Protein AF-A0A5J4KWS9-F1 (afdb_monomer)

Organism: NCBI:txid2607529

Foldseek 3Di:
DDQQWDWDDDPVDIDIDGDDPDPVSRVVSRVVVVVVVVDPPVPDDDPDDDDDDDDDPDPDDPPPDDDDD

InterPro domains:
  IPR023572 Archease domain [PF01951] (5-56)
  IPR036820 Archease domain superfamily [G3DSA:3.55.10.10] (2-62)
  IPR036820 Archease domain superfamily [SSF69819] (3-55)

Nearest PDB structures (foldseek):
  6txo-assembly1_D  TM=3.254E-01  e=9.280E+00  Influenza A virus (A/harbour seal/Germany/1/2014(H10N7))

Mean predicted aligned error: 10.01 Å

Structure (mmCIF, N/CA/C/O backbone):
data_AF-A0A5J4KWS9-F1
#
_entry.id   AF-A0A5J4KWS9-F1
#
loop_
_atom_site.group_PDB
_atom_site.id
_atom_site.type_symbol
_atom_site.label_atom_id
_atom_site.label_alt_id
_atom_site.label_comp_id
_atom_site.label_asym_id
_atom_site.label_entity_id
_atom_site.label_seq_id
_atom_site.pdbx_PDB_ins_code
_atom_site.Cartn_x
_atom_site.Cartn_y
_atom_site.Cartn_z
_atom_site.occupancy
_atom_site.B_iso_or_equiv
_atom_site.auth_seq_id
_atom_site.auth_comp_id
_atom_site.auth_asym_id
_atom_site.auth_atom_id
_atom_site.pdbx_PDB_model_num
ATOM 1 N N . MET A 1 1 ? -17.632 1.642 -3.337 1.00 49.69 1 MET A N 1
ATOM 2 C CA . MET A 1 1 ? -16.343 2.177 -2.847 1.00 49.69 1 MET A CA 1
ATOM 3 C C . MET A 1 1 ? -15.256 1.668 -3.777 1.00 49.69 1 MET A C 1
ATOM 5 O O . MET A 1 1 ? -15.300 0.489 -4.108 1.00 49.69 1 MET A O 1
ATOM 9 N N . ARG A 1 2 ? -14.367 2.536 -4.279 1.00 63.00 2 ARG A N 1
ATOM 10 C CA . ARG A 1 2 ? -13.178 2.076 -5.019 1.00 63.00 2 ARG A CA 1
ATOM 11 C C . ARG A 1 2 ? -12.235 1.390 -4.028 1.00 63.00 2 ARG A C 1
ATOM 13 O O . ARG A 1 2 ? -12.190 1.802 -2.872 1.00 63.00 2 ARG A O 1
ATOM 20 N N . LYS A 1 3 ? -11.551 0.329 -4.458 1.00 76.44 3 LYS A N 1
ATOM 21 C CA . LYS A 1 3 ? -10.518 -0.310 -3.636 1.00 76.44 3 LYS A CA 1
ATOM 22 C C . LYS A 1 3 ? -9.325 0.653 -3.508 1.00 76.44 3 LYS A C 1
ATOM 24 O O . LYS A 1 3 ? -9.010 1.304 -4.504 1.00 76.44 3 LYS A O 1
ATOM 29 N N . PRO A 1 4 ? -8.689 0.758 -2.328 1.00 87.31 4 PRO A N 1
ATOM 30 C CA . PRO A 1 4 ? -7.535 1.639 -2.125 1.00 87.31 4 PRO A CA 1
ATOM 31 C C . PRO A 1 4 ? -6.323 1.193 -2.952 1.00 87.31 4 PRO A C 1
ATOM 33 O O . PRO A 1 4 ? -5.542 2.026 -3.407 1.00 87.31 4 PRO A O 1
ATOM 36 N N . TYR A 1 5 ? -6.210 -0.112 -3.216 1.00 91.12 5 TYR A N 1
ATOM 37 C CA . TYR A 1 5 ? -5.190 -0.685 -4.080 1.00 91.12 5 TYR A CA 1
ATOM 38 C C . TYR A 1 5 ? -5.650 -1.982 -4.764 1.00 91.12 5 TYR A C 1
ATOM 40 O O . TYR A 1 5 ? -6.645 -2.604 -4.373 1.00 91.12 5 TYR A O 1
ATOM 48 N N . GLU A 1 6 ? -4.902 -2.398 -5.783 1.00 91.00 6 GLU A N 1
ATOM 49 C CA . GLU A 1 6 ? -5.047 -3.659 -6.507 1.00 91.00 6 GLU A CA 1
ATOM 50 C C . GLU A 1 6 ? -3.675 -4.300 -6.724 1.00 91.00 6 GLU A C 1
ATOM 52 O O . GLU A 1 6 ? -2.707 -3.624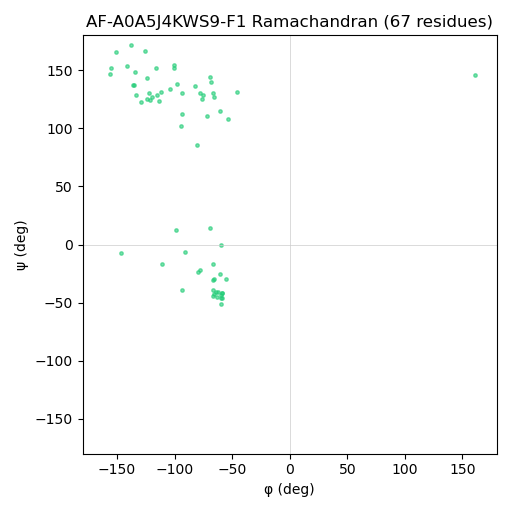 -7.066 1.00 91.00 6 GLU A O 1
ATOM 57 N N . VAL A 1 7 ? -3.604 -5.613 -6.529 1.00 88.94 7 VAL A N 1
ATOM 58 C CA . VAL A 1 7 ? -2.395 -6.413 -6.731 1.00 88.94 7 VAL A CA 1
ATOM 59 C C . VAL A 1 7 ? -2.462 -7.063 -8.108 1.00 88.94 7 VAL A C 1
ATOM 61 O O . VAL A 1 7 ? -3.517 -7.575 -8.493 1.00 88.94 7 VAL A O 1
ATOM 64 N N . PHE A 1 8 ? -1.351 -7.077 -8.838 1.00 88.50 8 PHE A N 1
ATOM 65 C CA . PHE A 1 8 ? -1.248 -7.780 -10.114 1.00 88.50 8 PHE A CA 1
ATOM 66 C C . PHE A 1 8 ? 0.047 -8.588 -10.202 1.00 88.50 8 PHE A C 1
ATOM 68 O O . PHE A 1 8 ? 1.076 -8.218 -9.635 1.00 88.50 8 PHE A O 1
ATOM 75 N N . GLU A 1 9 ? -0.012 -9.703 -10.927 1.00 82.19 9 GLU A N 1
ATOM 76 C CA . GLU A 1 9 ? 1.163 -10.525 -11.197 1.00 82.19 9 GLU A CA 1
ATOM 77 C C . GLU A 1 9 ? 2.006 -9.884 -12.299 1.00 82.19 9 GLU A C 1
ATOM 79 O O . GLU A 1 9 ? 1.508 -9.524 -13.372 1.00 82.19 9 GLU A O 1
ATOM 84 N N . HIS A 1 10 ? 3.300 -9.760 -12.037 1.00 76.56 10 HIS A N 1
ATOM 85 C CA . HIS A 1 10 ? 4.305 -9.442 -13.032 1.00 76.56 10 HIS A CA 1
ATOM 86 C C . HIS A 1 10 ? 5.256 -10.635 -13.153 1.00 76.56 10 HIS A C 1
ATOM 88 O O . HIS A 1 10 ? 5.429 -11.396 -12.211 1.00 76.56 10 HIS A O 1
ATOM 94 N N . THR A 1 11 ? 5.874 -10.835 -14.315 1.00 58.56 11 THR A N 1
ATOM 95 C CA . THR A 1 11 ? 6.518 -12.104 -14.726 1.00 58.56 11 THR A CA 1
ATOM 96 C C . THR A 1 11 ? 7.661 -12.633 -13.832 1.00 58.56 11 THR A C 1
ATOM 98 O O . THR A 1 11 ? 8.207 -13.695 -14.118 1.00 58.56 11 THR A O 1
ATOM 101 N N . ALA A 1 12 ? 8.016 -11.932 -12.756 1.00 71.44 12 ALA A N 1
ATOM 102 C CA . ALA A 1 12 ? 8.854 -12.413 -11.656 1.00 71.44 12 ALA A CA 1
ATOM 103 C C . ALA A 1 12 ? 8.472 -11.819 -10.280 1.00 71.44 12 ALA A C 1
ATOM 105 O O . ALA A 1 12 ? 8.996 -12.264 -9.263 1.00 71.44 12 ALA A O 1
ATOM 106 N N . ASP A 1 13 ? 7.561 -10.843 -10.245 1.00 80.19 13 ASP A N 1
ATOM 107 C CA . ASP A 1 13 ? 7.310 -9.969 -9.100 1.00 80.19 13 ASP A CA 1
ATOM 108 C C . ASP A 1 13 ? 5.806 -9.772 -8.896 1.00 80.19 13 ASP A C 1
ATOM 110 O O . ASP A 1 13 ? 4.974 -10.128 -9.732 1.00 80.19 13 ASP A O 1
ATOM 114 N N . ILE A 1 14 ? 5.448 -9.136 -7.788 1.00 84.38 14 ILE A N 1
ATOM 115 C CA . ILE A 1 14 ? 4.080 -8.715 -7.515 1.00 84.38 14 ILE A CA 1
ATOM 116 C C . ILE A 1 14 ? 4.051 -7.187 -7.507 1.00 84.38 14 ILE A C 1
ATOM 118 O O . ILE A 1 14 ? 4.806 -6.550 -6.772 1.00 84.38 14 ILE A O 1
ATOM 122 N N . GLY A 1 15 ? 3.194 -6.605 -8.345 1.00 87.62 15 GLY A N 1
ATOM 123 C CA . GLY A 1 15 ? 2.988 -5.162 -8.428 1.00 87.62 15 GLY A CA 1
ATOM 124 C C . GLY A 1 15 ? 1.734 -4.714 -7.678 1.00 87.62 15 GLY A C 1
ATOM 125 O O . GLY A 1 15 ? 0.783 -5.482 -7.520 1.00 87.62 15 GLY A O 1
ATOM 126 N N . ILE A 1 16 ? 1.722 -3.452 -7.240 1.00 91.06 16 ILE A N 1
ATOM 127 C CA . ILE A 1 16 ? 0.577 -2.814 -6.578 1.00 91.06 16 ILE A CA 1
ATOM 128 C C . ILE A 1 16 ? 0.204 -1.545 -7.342 1.00 91.06 16 ILE A C 1
ATOM 130 O O . ILE A 1 16 ? 1.028 -0.649 -7.519 1.00 91.06 16 ILE A O 1
ATOM 134 N N . HIS A 1 17 ? -1.057 -1.444 -7.749 1.00 92.56 17 HIS A N 1
ATOM 135 C CA . HIS A 1 17 ? -1.676 -0.179 -8.127 1.00 92.56 17 HIS A CA 1
ATOM 136 C C . HIS A 1 17 ? -2.385 0.400 -6.910 1.00 92.56 17 HIS A C 1
ATOM 138 O O . HIS A 1 17 ? -3.380 -0.163 -6.470 1.00 92.56 17 HIS A O 1
ATOM 144 N N . ALA A 1 18 ? -1.892 1.513 -6.375 1.00 93.50 18 ALA A N 1
ATOM 145 C CA . ALA A 1 18 ? -2.554 2.262 -5.311 1.00 93.50 18 ALA A CA 1
ATOM 146 C C . ALA A 1 18 ? -3.280 3.484 -5.884 1.00 93.50 18 ALA A C 1
ATOM 148 O O . ALA A 1 18 ? -2.870 4.039 -6.905 1.00 93.50 18 ALA A O 1
ATOM 149 N N . TYR A 1 19 ? -4.346 3.922 -5.218 1.00 93.88 19 TYR A N 1
ATOM 150 C CA . TYR A 1 19 ? -5.145 5.073 -5.633 1.00 93.88 19 TYR A CA 1
ATOM 151 C C . TYR A 1 19 ? -5.405 5.982 -4.438 1.00 93.88 19 TYR A C 1
ATOM 153 O O . TYR A 1 19 ? -5.922 5.514 -3.435 1.00 93.88 19 TYR A O 1
ATOM 161 N N . GLY A 1 20 ? -5.123 7.277 -4.549 1.00 92.00 20 GLY A N 1
ATOM 162 C CA . GLY A 1 20 ? -5.421 8.263 -3.509 1.00 92.00 20 GLY A CA 1
ATOM 163 C C . GLY A 1 20 ? -5.903 9.576 -4.115 1.00 92.00 20 GLY A C 1
ATOM 164 O O . GLY A 1 20 ? -5.579 9.893 -5.261 1.00 92.00 20 GLY A O 1
ATOM 165 N N . SER A 1 21 ? -6.696 10.332 -3.360 1.00 93.56 21 SER A N 1
ATOM 166 C CA . SER A 1 21 ? -7.121 11.687 -3.730 1.00 93.56 21 SER A CA 1
ATOM 167 C C . SER A 1 21 ? -6.012 12.710 -3.473 1.00 93.56 21 SER A C 1
ATOM 169 O O . SER A 1 21 ? -6.005 13.775 -4.090 1.00 93.56 21 SER A O 1
ATOM 171 N N . THR A 1 22 ? -5.069 12.381 -2.584 1.00 94.12 22 THR A N 1
ATOM 172 C CA . THR A 1 22 ? -3.832 13.135 -2.345 1.00 94.12 22 THR A CA 1
ATOM 173 C C . THR A 1 22 ? -2.606 12.234 -2.471 1.00 94.12 22 THR A C 1
ATOM 175 O O . THR A 1 22 ? -2.717 11.005 -2.508 1.00 94.12 22 THR A O 1
ATOM 178 N N . LEU A 1 23 ? -1.420 12.844 -2.546 1.00 91.12 23 LEU A N 1
ATOM 179 C CA . LEU A 1 23 ? -0.167 12.098 -2.610 1.00 91.12 23 LEU A CA 1
ATOM 180 C C . LEU A 1 23 ? 0.059 11.298 -1.320 1.00 91.12 23 LEU A C 1
ATOM 182 O O . LEU A 1 23 ? 0.444 10.137 -1.377 1.00 91.12 23 LEU A O 1
ATOM 186 N N . GLU A 1 24 ? -0.243 11.885 -0.165 1.00 91.94 24 GLU A N 1
ATOM 187 C CA . GLU A 1 2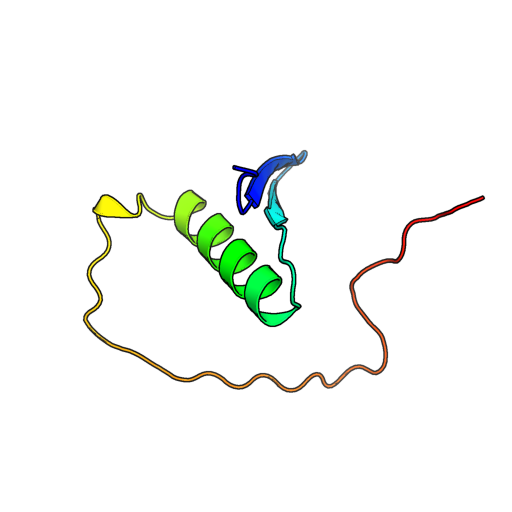4 ? -0.160 11.220 1.137 1.00 91.94 24 GLU A CA 1
ATOM 188 C C . GLU A 1 24 ? -1.069 9.988 1.185 1.00 91.94 24 GLU A C 1
ATOM 190 O O . GLU A 1 24 ? -0.627 8.911 1.579 1.00 91.94 24 GLU A O 1
ATOM 195 N N . GLU A 1 25 ? -2.315 10.127 0.724 1.00 92.62 25 GLU A N 1
ATOM 196 C CA . GLU A 1 25 ? -3.273 9.020 0.651 1.00 92.62 25 GLU A CA 1
ATOM 197 C C . GLU A 1 25 ? -2.779 7.911 -0.291 1.00 92.62 25 GLU A C 1
ATOM 199 O O . GLU A 1 25 ? -2.861 6.729 0.042 1.00 92.62 25 GLU A O 1
ATOM 204 N N . LEU A 1 26 ? -2.193 8.280 -1.435 1.00 93.75 26 LEU A N 1
ATOM 205 C CA . LEU A 1 26 ? -1.596 7.327 -2.371 1.00 93.75 26 LEU A CA 1
ATOM 206 C C . LEU A 1 26 ? -0.479 6.506 -1.709 1.00 93.75 26 LEU A C 1
ATOM 208 O O . LEU A 1 26 ? -0.445 5.284 -1.861 1.00 93.75 26 LEU A O 1
ATOM 212 N N . PHE A 1 27 ? 0.422 7.161 -0.970 1.00 92.75 27 PHE A N 1
ATOM 213 C CA . PHE A 1 27 ? 1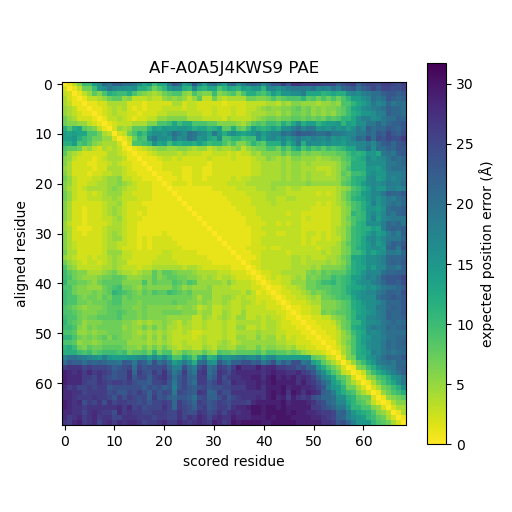.521 6.484 -0.275 1.00 92.75 27 PHE A CA 1
ATOM 214 C C . PHE A 1 27 ? 1.024 5.572 0.849 1.00 92.75 27 PHE A C 1
ATOM 216 O O . PHE A 1 27 ? 1.553 4.470 1.004 1.00 92.75 27 PHE A O 1
ATOM 223 N N . ILE A 1 28 ? -0.003 5.991 1.595 1.00 93.38 28 ILE A N 1
ATOM 224 C CA . ILE A 1 28 ? -0.633 5.154 2.624 1.00 93.38 28 ILE A CA 1
A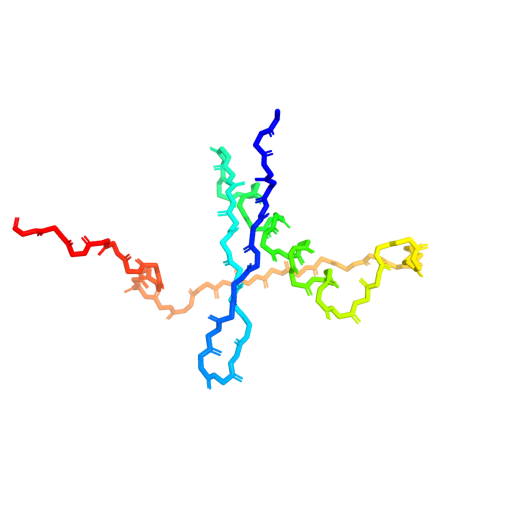TOM 225 C C . ILE A 1 28 ? -1.194 3.879 1.985 1.00 93.38 28 ILE A C 1
ATOM 227 O O . ILE A 1 28 ? -0.837 2.780 2.403 1.00 93.38 28 ILE A O 1
ATOM 231 N N . HIS A 1 29 ? -1.986 4.001 0.919 1.00 94.69 29 HIS A N 1
ATOM 232 C CA . HIS A 1 29 ? -2.584 2.837 0.260 1.00 94.69 29 HIS A CA 1
ATOM 233 C C . HIS A 1 29 ? -1.549 1.928 -0.423 1.00 94.69 29 HIS A C 1
ATOM 235 O O . HIS A 1 29 ? -1.739 0.713 -0.486 1.00 94.69 29 HIS A O 1
ATOM 241 N N . ALA A 1 30 ? -0.437 2.483 -0.914 1.00 92.88 30 ALA A N 1
ATOM 242 C CA . ALA A 1 30 ? 0.670 1.686 -1.441 1.00 92.88 30 ALA A CA 1
ATOM 243 C C . ALA A 1 30 ? 1.353 0.858 -0.339 1.00 92.88 30 ALA A C 1
ATOM 245 O O . ALA A 1 30 ? 1.629 -0.326 -0.548 1.00 92.88 30 ALA A O 1
ATOM 246 N N . ALA A 1 31 ? 1.584 1.454 0.836 1.00 91.69 31 ALA A N 1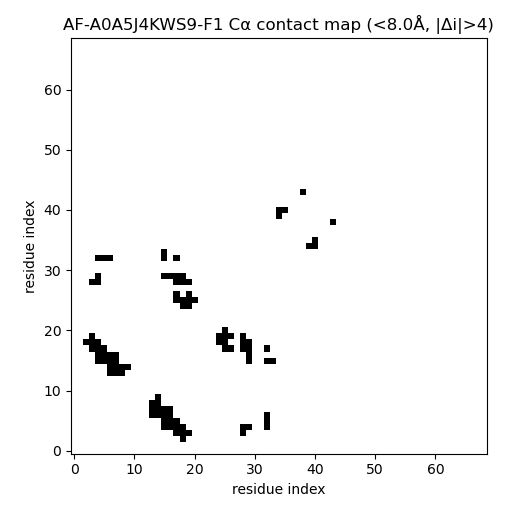
ATOM 247 C CA . ALA A 1 31 ? 2.135 0.750 1.990 1.00 91.69 31 ALA A CA 1
ATOM 248 C C . ALA A 1 31 ? 1.189 -0.359 2.480 1.00 91.69 31 ALA A C 1
ATOM 250 O O . ALA A 1 3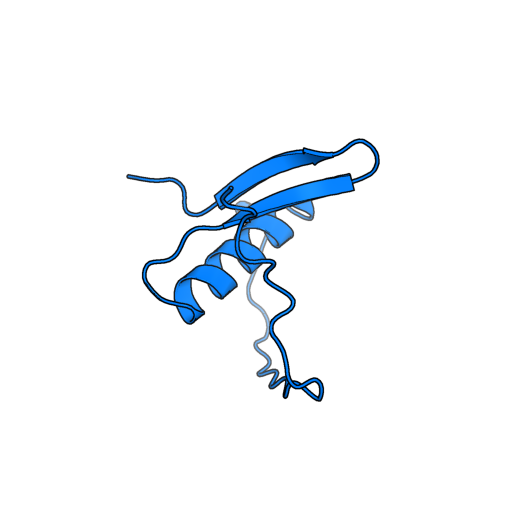1 ? 1.632 -1.491 2.659 1.00 91.69 31 ALA A O 1
ATOM 251 N N . GLU A 1 32 ? -0.113 -0.078 2.595 1.00 91.31 32 GLU A N 1
ATOM 252 C CA . GLU A 1 32 ? -1.128 -1.081 2.956 1.00 91.31 32 GLU A CA 1
ATOM 253 C C . GLU A 1 32 ? -1.172 -2.248 1.958 1.00 91.31 32 GLU A C 1
ATOM 255 O O . GLU A 1 32 ? -1.262 -3.413 2.35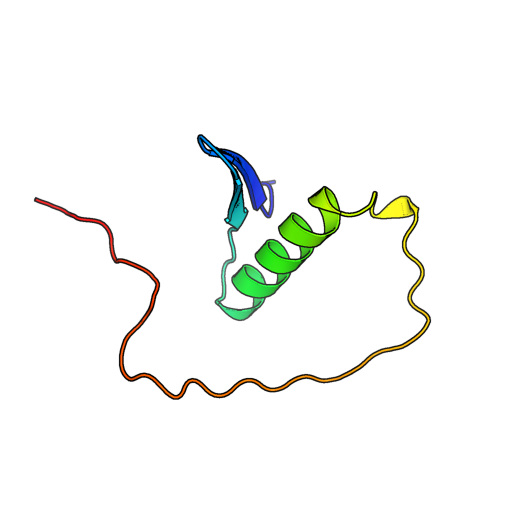3 1.00 91.31 32 GLU A O 1
ATOM 260 N N . GLY A 1 33 ? -1.070 -1.950 0.657 1.00 91.38 33 GLY A N 1
ATOM 261 C CA . GLY A 1 33 ? -0.984 -2.974 -0.380 1.00 91.38 33 GLY A CA 1
ATOM 262 C C . GLY A 1 33 ? 0.229 -3.877 -0.192 1.00 91.38 33 GLY A C 1
ATOM 263 O O . GLY A 1 33 ? 0.103 -5.098 -0.265 1.00 91.38 33 GLY A O 1
ATOM 264 N N . MET A 1 34 ? 1.387 -3.295 0.118 1.00 91.25 34 MET A N 1
ATOM 265 C CA . MET A 1 34 ? 2.624 -4.039 0.353 1.00 91.25 34 MET A CA 1
ATOM 266 C C . MET A 1 34 ? 2.536 -4.899 1.616 1.00 91.25 34 MET A C 1
ATOM 268 O O . MET A 1 34 ? 2.917 -6.068 1.581 1.00 91.25 34 MET A O 1
ATOM 272 N N . GLU A 1 35 ? 1.999 -4.356 2.709 1.00 90.31 35 GLU A N 1
ATOM 273 C CA . GLU A 1 35 ? 1.791 -5.096 3.958 1.00 90.31 35 G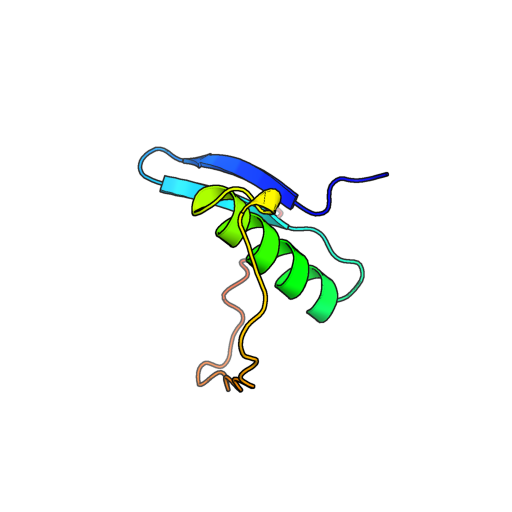LU A CA 1
ATOM 274 C C . GLU A 1 35 ? 0.883 -6.313 3.746 1.00 90.31 35 GLU A C 1
ATOM 276 O O . GLU A 1 35 ? 1.209 -7.403 4.223 1.00 90.31 35 GLU A O 1
ATOM 281 N N . SER A 1 36 ? -0.189 -6.165 2.958 1.00 88.81 36 SER A N 1
ATOM 282 C CA . SER A 1 36 ? -1.132 -7.254 2.663 1.00 88.81 36 SER A CA 1
ATOM 283 C C . SER A 1 36 ? -0.497 -8.458 1.953 1.00 88.81 36 SER A C 1
ATOM 285 O O . SER A 1 36 ? -0.988 -9.580 2.084 1.00 88.81 36 SER A O 1
ATOM 287 N N . LEU A 1 37 ? 0.607 -8.243 1.225 1.00 88.94 37 LEU A N 1
ATOM 288 C CA . LEU A 1 37 ? 1.374 -9.308 0.571 1.00 88.94 37 LEU A CA 1
ATOM 289 C C . LEU A 1 37 ? 2.296 -10.051 1.542 1.00 88.94 37 LEU A C 1
ATOM 291 O O . LEU A 1 37 ? 2.681 -11.188 1.277 1.00 88.94 37 LEU A O 1
ATOM 295 N N . MET A 1 38 ? 2.677 -9.409 2.648 1.00 89.06 38 MET A N 1
ATOM 296 C CA . MET A 1 38 ? 3.616 -9.958 3.627 1.00 89.06 38 MET A CA 1
ATOM 297 C C . MET A 1 38 ? 2.900 -10.686 4.764 1.00 89.06 38 MET A C 1
ATOM 299 O O . MET A 1 38 ? 3.387 -11.713 5.240 1.00 89.06 38 MET A O 1
ATOM 303 N N . VAL A 1 39 ? 1.770 -10.152 5.230 1.00 88.81 39 VAL A N 1
ATOM 304 C CA . VAL A 1 39 ? 1.036 -10.681 6.382 1.00 88.81 39 VAL A CA 1
ATOM 305 C C . VAL A 1 39 ? -0.433 -10.274 6.325 1.00 88.81 39 VAL A C 1
ATOM 307 O O . VAL A 1 39 ? -0.780 -9.187 5.870 1.00 88.81 39 VAL A O 1
ATOM 310 N N . ALA A 1 40 ? -1.312 -11.147 6.818 1.00 86.00 40 ALA A N 1
ATOM 311 C CA . ALA A 1 40 ? -2.727 -10.827 6.925 1.00 86.00 40 ALA A CA 1
ATOM 312 C C . ALA A 1 40 ? -2.928 -9.683 7.947 1.00 86.00 40 ALA A C 1
ATOM 314 O O . ALA A 1 40 ? -2.454 -9.809 9.085 1.00 86.00 40 ALA A O 1
ATOM 315 N N . PRO A 1 41 ? -3.619 -8.580 7.592 1.00 80.19 41 PRO A N 1
ATOM 316 C CA . PRO A 1 41 ? -3.786 -7.421 8.472 1.00 80.19 41 PRO A CA 1
ATOM 317 C C . PRO A 1 41 ? -4.384 -7.754 9.844 1.00 80.19 41 PRO A C 1
ATOM 319 O O . PRO A 1 41 ? -4.050 -7.120 10.844 1.00 80.19 41 PRO A O 1
ATOM 322 N N . GLU A 1 42 ? -5.220 -8.789 9.935 1.00 85.50 42 GLU A N 1
ATOM 323 C CA . GLU A 1 42 ? -5.851 -9.235 11.184 1.00 85.50 42 GLU A CA 1
ATOM 324 C C . GLU A 1 42 ? -4.842 -9.799 12.196 1.00 85.50 42 GLU A C 1
ATOM 326 O O . GLU A 1 42 ? -5.146 -9.927 13.384 1.00 85.50 42 GLU A O 1
ATOM 331 N N . GLN A 1 43 ? -3.639 -10.147 11.738 1.00 87.38 43 GLN A N 1
ATOM 332 C CA . GLN A 1 43 ? -2.556 -10.665 12.572 1.00 87.38 43 GLN A CA 1
ATOM 333 C C . GLN A 1 43 ? -1.638 -9.552 13.100 1.00 87.38 43 GLN A C 1
ATOM 335 O O . GLN A 1 43 ? -0.766 -9.822 13.933 1.00 87.38 43 GLN A O 1
ATOM 340 N N . LEU A 1 44 ? -1.827 -8.305 12.655 1.00 86.31 44 LEU A N 1
ATOM 341 C CA . LEU A 1 44 ? -0.999 -7.174 13.054 1.00 86.31 44 LEU A CA 1
ATOM 342 C C . LEU A 1 44 ? -1.437 -6.596 14.403 1.00 86.31 44 LEU A C 1
ATOM 344 O O . LEU A 1 44 ? -2.613 -6.365 14.681 1.00 86.31 44 LEU A O 1
ATOM 348 N N . ARG A 1 45 ? -0.448 -6.307 15.254 1.00 90.12 45 ARG A N 1
ATOM 349 C CA . ARG A 1 45 ? -0.630 -5.553 16.498 1.00 90.12 45 ARG A CA 1
ATOM 350 C C . ARG A 1 45 ? 0.383 -4.424 16.552 1.00 90.12 45 ARG A C 1
ATOM 352 O O . ARG A 1 45 ? 1.587 -4.671 16.569 1.00 90.12 45 ARG A O 1
ATOM 359 N N . ILE A 1 46 ? -0.107 -3.196 16.674 1.00 89.88 46 ILE A N 1
ATOM 360 C CA . ILE A 1 46 ? 0.745 -2.019 16.841 1.00 89.88 46 ILE A CA 1
ATOM 361 C C . ILE A 1 46 ? 1.343 -2.042 18.250 1.00 89.88 46 ILE A C 1
ATOM 363 O O . ILE A 1 46 ? 0.641 -1.871 19.245 1.00 89.88 46 ILE A O 1
ATOM 367 N N . THR A 1 47 ? 2.650 -2.270 18.338 1.00 96.25 47 THR A N 1
ATOM 368 C CA . THR A 1 47 ? 3.411 -2.248 19.602 1.00 96.25 47 THR A CA 1
ATOM 369 C C . THR A 1 47 ? 4.377 -1.068 19.682 1.00 96.25 47 THR A C 1
ATOM 371 O O . THR A 1 47 ? 4.869 -0.725 20.755 1.00 96.25 47 THR A O 1
ATOM 374 N N . THR A 1 48 ? 4.669 -0.433 18.548 1.00 95.25 48 THR A N 1
ATOM 375 C CA . THR A 1 48 ? 5.601 0.686 18.446 1.00 95.25 48 THR A CA 1
ATOM 376 C C . THR A 1 48 ? 5.265 1.534 17.227 1.00 95.25 48 THR A C 1
ATOM 378 O O . THR A 1 48 ? 4.745 1.027 16.239 1.00 95.25 48 THR A O 1
ATOM 381 N N . SER A 1 49 ? 5.594 2.823 17.307 1.00 94.44 49 SER A N 1
ATOM 382 C CA . SER A 1 49 ? 5.553 3.760 16.185 1.00 94.44 49 SER A CA 1
ATOM 383 C C . SER A 1 49 ? 6.920 4.418 16.001 1.00 94.44 49 SER A C 1
ATOM 385 O O . SER A 1 49 ? 7.637 4.679 16.978 1.00 94.44 49 SER A O 1
ATOM 387 N N . ARG A 1 50 ? 7.306 4.647 14.746 1.00 95.50 50 ARG A N 1
ATOM 388 C CA . ARG A 1 50 ? 8.541 5.330 14.353 1.00 95.50 50 ARG A CA 1
ATOM 389 C C . ARG A 1 50 ? 8.215 6.310 13.241 1.00 95.50 50 ARG A C 1
ATOM 391 O O . ARG A 1 50 ? 7.477 5.979 12.323 1.00 95.50 50 ARG A O 1
ATOM 398 N N . GLN A 1 51 ? 8.790 7.500 13.335 1.00 94.31 51 GLN A N 1
ATOM 399 C CA . GLN A 1 51 ? 8.715 8.492 12.277 1.00 94.31 51 GLN A CA 1
ATOM 400 C C . GLN A 1 51 ? 9.940 8.338 11.381 1.00 94.31 51 GLN A C 1
ATOM 402 O O . GLN A 1 51 ? 11.067 8.271 11.875 1.00 94.31 51 GLN A O 1
ATOM 407 N N . ILE A 1 52 ? 9.703 8.266 10.076 1.00 91.75 52 ILE A N 1
ATOM 408 C CA . ILE A 1 52 ? 10.741 8.182 9.054 1.00 91.75 52 ILE A CA 1
ATOM 409 C C . ILE A 1 52 ? 10.535 9.376 8.127 1.00 91.75 52 ILE A C 1
ATOM 411 O O . ILE A 1 52 ? 9.418 9.620 7.676 1.00 91.75 52 ILE A O 1
ATOM 415 N N . SER A 1 53 ? 11.612 10.109 7.863 1.00 91.06 53 SER A N 1
ATOM 416 C CA . SER A 1 53 ? 11.645 11.176 6.866 1.00 91.06 53 SER A CA 1
ATOM 417 C C . SER A 1 53 ? 12.612 10.759 5.771 1.00 91.06 53 SER A C 1
ATOM 419 O O . SER A 1 53 ? 13.740 10.362 6.065 1.00 91.06 53 SER A O 1
ATOM 421 N N . VAL A 1 54 ? 12.159 10.829 4.525 1.00 88.62 54 VAL A N 1
ATOM 422 C CA . VAL A 1 54 ? 12.982 10.573 3.345 1.00 88.62 54 VAL A CA 1
ATOM 423 C C . VAL A 1 54 ? 12.986 11.849 2.524 1.00 88.62 54 VAL A C 1
ATOM 425 O O . VAL A 1 54 ? 11.932 12.403 2.222 1.00 88.62 54 VAL A O 1
ATOM 428 N N . GLU A 1 55 ? 14.180 12.317 2.200 1.00 86.50 55 GLU A N 1
ATOM 429 C CA . GLU A 1 55 ? 14.395 13.426 1.284 1.00 86.50 55 GLU A CA 1
ATOM 430 C C . GLU A 1 55 ? 14.871 12.833 -0.036 1.00 86.50 55 GLU A C 1
ATOM 432 O O . GLU A 1 55 ? 15.721 11.938 -0.058 1.00 86.50 55 GLU A O 1
ATOM 437 N N . ASP A 1 56 ? 14.296 13.298 -1.138 1.00 73.56 56 ASP A N 1
ATOM 438 C CA . ASP A 1 56 ? 14.752 12.889 -2.456 1.00 73.56 56 ASP A CA 1
ATOM 439 C C . ASP A 1 56 ? 16.074 13.603 -2.777 1.00 73.56 56 ASP A C 1
ATOM 441 O O . ASP A 1 56 ? 16.170 14.826 -2.665 1.00 73.56 56 ASP A O 1
ATOM 445 N N . MET A 1 57 ? 17.099 12.849 -3.179 1.00 61.16 57 MET A N 1
ATOM 446 C CA . MET A 1 57 ? 18.365 13.403 -3.679 1.00 61.16 57 MET A CA 1
ATOM 447 C C . MET A 1 57 ? 18.425 13.424 -5.214 1.00 61.16 57 MET A C 1
ATOM 449 O O . MET A 1 57 ? 19.498 13.646 -5.782 1.00 61.16 57 MET A O 1
ATOM 453 N N . ILE A 1 58 ? 17.300 13.210 -5.906 1.00 55.19 58 ILE A N 1
ATOM 454 C CA . ILE A 1 58 ? 17.229 13.197 -7.370 1.00 55.19 58 ILE A CA 1
ATOM 455 C C . ILE A 1 58 ? 16.233 14.256 -7.873 1.00 55.19 58 ILE A C 1
ATOM 457 O O . ILE A 1 58 ? 15.055 14.225 -7.530 1.00 55.19 58 ILE A O 1
ATOM 461 N N . PRO A 1 59 ? 16.646 15.192 -8.750 1.00 48.72 59 PRO A N 1
ATOM 462 C CA . PRO A 1 59 ? 15.710 16.076 -9.423 1.00 48.72 59 PRO A CA 1
ATOM 463 C C . PRO A 1 59 ? 15.091 15.330 -10.613 1.00 48.72 59 PRO A C 1
ATOM 465 O O . PRO A 1 59 ? 15.636 15.421 -11.709 1.00 48.72 59 PRO A O 1
ATOM 468 N N . SER A 1 60 ? 14.012 14.558 -10.410 1.00 43.84 60 SER A N 1
ATOM 469 C CA . SER A 1 60 ? 12.933 14.222 -11.382 1.00 43.84 60 SER A CA 1
ATOM 470 C C . SER A 1 60 ? 12.148 12.970 -10.950 1.00 43.84 60 SER A C 1
ATOM 472 O O . SER A 1 60 ? 12.742 12.041 -10.411 1.00 43.84 60 SER A O 1
ATOM 474 N N . PRO A 1 61 ? 10.831 12.894 -11.229 1.00 52.94 61 PRO A N 1
ATOM 475 C CA . PRO A 1 61 ? 9.944 11.905 -10.630 1.00 52.94 61 PRO A CA 1
ATOM 476 C C . PRO A 1 61 ? 10.124 10.521 -11.265 1.00 52.94 61 PRO A C 1
ATOM 478 O O . PRO A 1 61 ? 9.916 10.344 -12.463 1.00 52.94 61 PRO A O 1
ATOM 481 N N . CYS A 1 62 ? 10.397 9.504 -10.447 1.00 50.47 62 CYS A N 1
ATOM 482 C CA . CYS A 1 62 ? 10.338 8.088 -10.843 1.00 50.47 62 CYS A CA 1
ATOM 483 C C . CYS A 1 62 ? 8.905 7.573 -11.114 1.00 50.47 62 CYS A C 1
ATOM 485 O O . CYS A 1 62 ? 8.689 6.370 -11.235 1.00 50.47 62 CYS A O 1
ATOM 487 N N . LEU A 1 63 ? 7.920 8.461 -11.249 1.00 52.22 63 LEU A N 1
ATOM 488 C CA . LEU A 1 63 ? 6.617 8.147 -11.823 1.00 52.22 63 LEU A CA 1
ATOM 489 C C . LEU A 1 63 ? 6.688 8.518 -13.300 1.00 52.22 63 LEU A C 1
ATOM 491 O O . LEU A 1 63 ? 6.636 9.696 -13.643 1.00 52.22 63 LEU A O 1
ATOM 495 N N . SER A 1 64 ? 6.850 7.522 -14.170 1.00 48.19 64 SER A N 1
ATOM 496 C CA . SER A 1 64 ? 6.797 7.738 -15.615 1.00 48.19 64 SER A CA 1
ATOM 497 C C . SER A 1 64 ? 5.409 8.289 -15.970 1.00 48.19 64 SER A C 1
ATOM 499 O O . SER A 1 64 ? 4.415 7.582 -15.793 1.00 48.19 64 SER A O 1
ATOM 501 N N . PRO A 1 65 ? 5.292 9.539 -16.459 1.00 43.41 65 PRO A N 1
ATOM 502 C CA . PRO A 1 65 ? 4.040 9.983 -17.035 1.00 43.41 65 PRO A CA 1
ATOM 503 C C . PRO A 1 65 ? 3.827 9.170 -18.311 1.00 43.41 65 PRO A C 1
ATOM 505 O O . PRO A 1 65 ? 4.743 9.006 -19.119 1.00 43.41 65 PRO A O 1
ATOM 508 N N . GLY A 1 66 ? 2.629 8.605 -18.441 1.00 47.31 66 GLY A N 1
ATOM 509 C CA . GLY A 1 66 ? 2.245 7.750 -19.553 1.00 47.31 66 GLY A CA 1
ATOM 510 C C . GLY A 1 66 ? 2.665 8.327 -20.902 1.00 47.31 66 GLY A C 1
ATOM 511 O O . GLY A 1 66 ? 2.409 9.492 -21.211 1.00 47.31 66 GLY A O 1
ATOM 512 N N . SER A 1 67 ? 3.289 7.470 -21.710 1.00 48.12 67 SER A N 1
ATOM 513 C CA . SER A 1 67 ? 3.432 7.675 -23.144 1.00 48.12 67 SER A CA 1
ATOM 514 C C . SER A 1 67 ? 2.040 7.926 -23.723 1.00 48.12 67 SER A C 1
ATOM 516 O O . SER A 1 67 ? 1.195 7.033 -23.772 1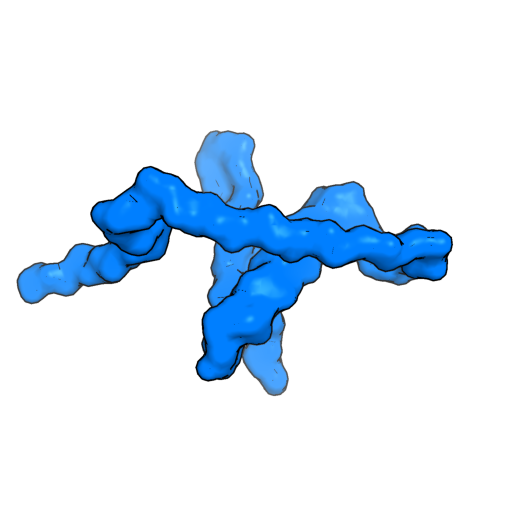.00 48.12 67 SER A O 1
ATOM 518 N N . THR A 1 68 ? 1.786 9.173 -24.101 1.00 42.88 68 THR A N 1
ATOM 519 C CA . THR A 1 68 ? 0.699 9.534 -25.003 1.00 42.88 68 THR A CA 1
ATOM 520 C C . THR A 1 68 ? 1.344 10.014 -26.295 1.00 42.88 68 THR A C 1
ATOM 522 O O . THR A 1 68 ? 2.337 10.739 -26.272 1.00 42.88 68 THR A O 1
ATOM 525 N N . ASN A 1 69 ? 0.818 9.444 -27.378 1.00 40.62 69 ASN A N 1
ATOM 526 C CA . ASN A 1 69 ? 1.211 9.586 -28.780 1.00 40.62 69 ASN A CA 1
ATOM 527 C C . ASN A 1 69 ? 1.312 11.043 -29.239 1.00 40.62 69 ASN A C 1
ATOM 529 O O . ASN A 1 69 ? 0.434 11.836 -28.826 1.00 40.62 69 ASN A O 1
#

Radius of gyration: 14.9 Å; Cα contacts (8 Å, |Δi|>4): 50; chains: 1; bounding box: 35×28×48 Å

Solvent-accessible surface area (backbone atoms only — not comparable to full-atom values): 4807 Å² total; per-residue (Å²): 133,82,71,46,46,49,78,45,87,44,104,88,49,79,45,73,51,48,50,48,98,45,71,69,47,23,53,50,26,40,50,53,49,54,45,57,75,76,44,63,72,91,77,64,74,91,84,78,87,82,91,83,85,86,80,83,94,62,101,70,75,94,67,79,77,75,92,73,134

pLDDT: mean 80.14, std 17.31, range [40.62, 96.25]

Sequence (69 aa):
MRKPYEVFEHTADIGIHAYGSTLEELFIHAAEGMESLMVAPEQLRITTSRQISVEDMIPSPCLSPGSTN

Secondary structure (DSSP, 8-state):
---SEEEEEETTEEEEEE--SSHHHHHHHHHHHHHHHHS-GGG--------------SSS-SS------